Protein AF-A0A3M3JT24-F1 (afdb_monomer_lite)

Sequence (87 aa):
KARSLPNDKVRPARPCKIDPFKDYLHERIEAARPHWIPATVLLREITALGYSGGVSRLKAYIRPFKRKAEEPVVRFETLPGKQMQVD

Foldseek 3Di:
DDDDDPPPPPDPDDDDLCVVCLVVVVVVQVVQPPHGDDLVVSVVVVVVVVRPDDSVVSCVSCVVVVPDPPDDDPPPPDDPDDDDDDD

Secondary structure (DSSP, 8-state):
----------------TTGGGHHHHHHHHHHTTTS---HHHHHHHHHHTT--S-HHHHHHHHTGGGT--------------------

Structure (mmCIF, N/CA/C/O backbone):
data_AF-A0A3M3JT24-F1
#
_entry.id   AF-A0A3M3JT24-F1
#
loop_
_atom_site.group_PDB
_atom_site.id
_atom_site.type_symbol
_atom_site.label_atom_id
_atom_site.label_alt_id
_atom_site.label_comp_id
_atom_site.label_asym_id
_atom_site.label_entity_id
_atom_site.label_seq_id
_atom_site.pdbx_PDB_ins_code
_atom_site.Cartn_x
_atom_site.Cartn_y
_atom_site.Cartn_z
_atom_site.occupancy
_atom_site.B_iso_or_equiv
_atom_site.auth_seq_id
_atom_site.auth_comp_id
_atom_site.auth_asym_id
_atom_site.auth_atom_id
_atom_site.pdbx_PDB_model_num
ATOM 1 N N . LYS A 1 1 ? 45.275 -7.971 21.650 1.00 36.66 1 LYS A N 1
ATOM 2 C CA . LYS A 1 1 ? 44.566 -6.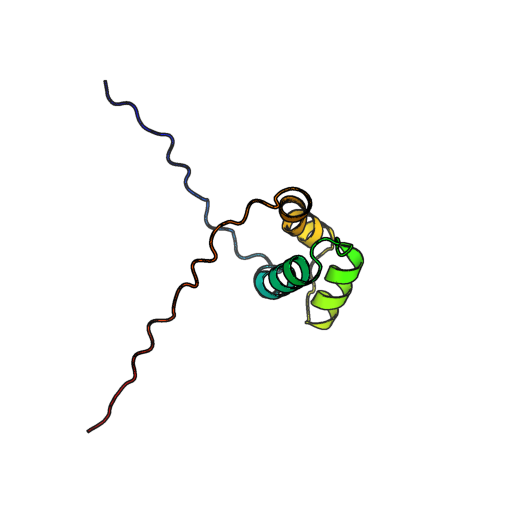897 20.905 1.00 36.66 1 LYS A CA 1
ATOM 3 C C . LYS A 1 1 ? 43.232 -7.463 20.410 1.00 36.66 1 LYS A C 1
ATOM 5 O O . LYS A 1 1 ? 43.201 -8.072 19.350 1.00 36.66 1 LYS A O 1
ATOM 10 N N . ALA A 1 2 ? 42.166 -7.383 21.211 1.00 42.66 2 ALA A N 1
ATOM 11 C CA . ALA A 1 2 ? 40.858 -7.918 20.828 1.00 42.66 2 ALA A CA 1
ATOM 12 C C . ALA A 1 2 ? 40.135 -6.900 19.931 1.00 42.66 2 ALA A C 1
ATOM 14 O O . ALA A 1 2 ? 39.838 -5.789 20.363 1.00 42.66 2 ALA A O 1
ATOM 15 N N . ARG A 1 3 ? 39.910 -7.258 18.663 1.00 47.25 3 ARG A N 1
ATOM 16 C CA . ARG A 1 3 ? 39.022 -6.530 17.748 1.00 47.25 3 ARG A CA 1
ATOM 17 C C . ARG A 1 3 ? 37.586 -6.849 18.167 1.00 47.25 3 ARG A C 1
ATOM 19 O O . ARG A 1 3 ? 37.110 -7.943 17.883 1.00 47.25 3 ARG A O 1
ATOM 26 N N . SER A 1 4 ? 36.907 -5.930 18.851 1.00 48.25 4 SER A N 1
ATOM 27 C CA . SER A 1 4 ? 35.459 -6.038 19.027 1.00 48.25 4 SER A CA 1
ATOM 28 C C . SER A 1 4 ? 34.791 -5.729 17.690 1.00 48.25 4 SER A C 1
ATOM 30 O O . SER A 1 4 ? 34.871 -4.601 17.200 1.00 48.25 4 SER A O 1
ATOM 32 N N . LEU A 1 5 ? 34.156 -6.733 17.092 1.00 63.56 5 LEU A N 1
ATOM 33 C CA . LEU A 1 5 ? 33.216 -6.526 15.996 1.00 63.56 5 LEU A CA 1
ATOM 34 C C . LEU A 1 5 ? 32.075 -5.632 16.513 1.00 63.56 5 LEU A C 1
ATOM 36 O O . LEU A 1 5 ? 31.605 -5.862 17.634 1.00 63.56 5 LEU A O 1
ATOM 40 N N . PRO A 1 6 ? 31.644 -4.600 15.765 1.00 56.22 6 PRO A N 1
ATOM 41 C CA . PRO A 1 6 ? 30.468 -3.839 16.145 1.00 56.22 6 PRO A CA 1
ATOM 42 C C . PRO A 1 6 ? 29.290 -4.807 16.162 1.00 56.22 6 PRO A C 1
ATOM 44 O O . PRO A 1 6 ? 28.920 -5.399 15.156 1.00 56.22 6 PRO A O 1
ATOM 47 N N . ASN A 1 7 ? 28.745 -5.029 17.354 1.00 52.19 7 ASN A N 1
ATOM 48 C CA . ASN A 1 7 ? 27.518 -5.774 17.513 1.00 52.19 7 ASN A CA 1
ATOM 49 C C . ASN A 1 7 ? 26.418 -4.908 16.894 1.00 52.19 7 ASN A C 1
ATOM 51 O O . ASN A 1 7 ? 25.903 -4.007 17.560 1.00 52.19 7 ASN A O 1
ATOM 55 N N . ASP A 1 8 ? 26.048 -5.193 15.649 1.00 49.88 8 ASP A N 1
ATOM 56 C CA . ASP A 1 8 ? 24.844 -4.682 15.000 1.00 49.88 8 ASP A CA 1
ATOM 57 C C . ASP A 1 8 ? 23.624 -5.249 15.740 1.00 49.88 8 ASP A C 1
ATOM 59 O O . ASP A 1 8 ? 22.946 -6.172 15.295 1.00 49.88 8 ASP A O 1
ATOM 63 N N . LYS A 1 9 ? 23.387 -4.760 16.965 1.00 48.69 9 LYS A N 1
ATOM 64 C CA . LYS A 1 9 ? 22.184 -5.054 17.740 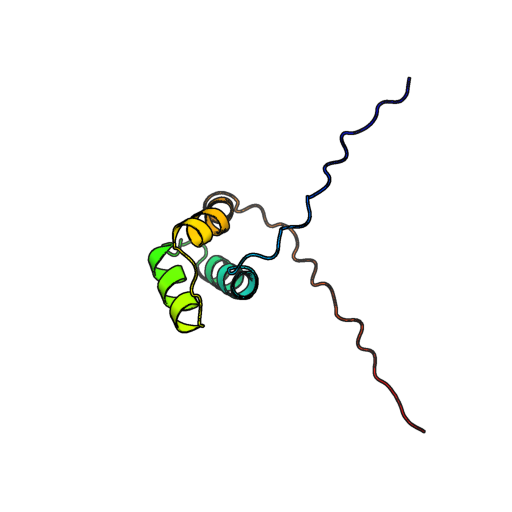1.00 48.69 9 LYS A CA 1
ATOM 65 C C . LYS A 1 9 ? 21.041 -4.456 16.940 1.00 48.69 9 LYS A C 1
ATOM 67 O O . LYS A 1 9 ? 20.786 -3.254 17.036 1.00 48.69 9 LYS A O 1
ATOM 72 N N . VAL A 1 10 ? 20.382 -5.290 16.138 1.00 56.53 10 VAL A N 1
ATOM 73 C CA . VAL A 1 10 ? 19.083 -4.997 15.539 1.00 56.53 10 VAL A CA 1
ATOM 74 C C . VAL A 1 10 ? 18.172 -4.633 16.702 1.00 56.53 10 VAL A C 1
ATOM 76 O O . VAL A 1 10 ? 17.744 -5.475 17.488 1.00 56.53 10 VAL A O 1
ATOM 79 N N . ARG A 1 11 ? 18.006 -3.326 16.904 1.00 55.34 11 ARG A N 1
ATOM 80 C CA . ARG A 1 11 ? 17.252 -2.763 18.017 1.00 55.34 11 ARG A CA 1
ATOM 81 C C . ARG A 1 11 ? 15.830 -3.318 17.892 1.00 55.34 11 ARG A C 1
ATOM 83 O O . ARG A 1 11 ? 15.275 -3.180 16.799 1.00 55.34 11 ARG A O 1
ATOM 90 N N . PRO A 1 12 ? 15.248 -3.940 18.936 1.00 48.75 12 PRO A N 1
ATOM 91 C CA . PRO A 1 12 ? 13.914 -4.513 18.828 1.00 48.75 12 PRO A CA 1
ATOM 92 C C . PRO A 1 12 ? 12.973 -3.412 18.352 1.00 48.75 12 PRO A C 1
ATOM 94 O O . PRO A 1 12 ? 12.906 -2.329 18.950 1.00 48.75 12 PRO A O 1
ATOM 97 N N . ALA A 1 13 ? 12.349 -3.647 17.196 1.00 56.16 13 ALA A N 1
ATOM 98 C CA . ALA A 1 13 ? 11.453 -2.688 16.587 1.00 56.16 13 ALA A CA 1
ATOM 99 C C . ALA A 1 13 ? 10.331 -2.436 17.592 1.00 56.16 13 ALA A C 1
ATOM 101 O O . ALA A 1 13 ? 9.590 -3.344 17.957 1.00 56.16 13 ALA A O 1
ATOM 102 N N . ARG A 1 14 ? 10.264 -1.206 18.108 1.00 58.66 14 ARG A N 1
ATOM 103 C CA . ARG A 1 14 ? 9.210 -0.805 19.041 1.00 58.66 14 ARG A CA 1
ATOM 104 C C . ARG A 1 14 ? 7.862 -1.140 18.394 1.00 58.66 14 ARG A C 1
ATOM 106 O O . ARG A 1 14 ? 7.699 -0.760 17.230 1.00 58.66 14 ARG A O 1
ATOM 113 N N . PRO A 1 15 ? 6.918 -1.782 19.107 1.00 61.16 15 PRO A N 1
ATOM 114 C CA . PRO A 1 15 ? 5.627 -2.133 18.533 1.00 61.16 15 PRO A CA 1
ATOM 115 C C . PRO A 1 15 ? 4.942 -0.850 18.066 1.00 61.16 15 PRO A C 1
ATOM 117 O O . PRO A 1 15 ? 4.593 0.032 18.853 1.00 61.16 15 PRO A O 1
ATOM 120 N N . CYS A 1 16 ? 4.829 -0.693 16.754 1.00 68.12 16 CYS A N 1
ATOM 121 C CA . CYS A 1 16 ? 4.191 0.443 16.128 1.00 68.12 16 CYS A CA 1
ATOM 122 C C . CYS A 1 16 ? 2.817 0.006 15.626 1.00 68.12 16 CYS A C 1
ATOM 124 O O . CYS A 1 16 ? 2.603 -1.128 15.227 1.00 68.12 16 CYS A O 1
ATOM 126 N N . LYS A 1 17 ? 1.873 0.946 15.532 1.00 78.62 17 LYS A N 1
ATOM 127 C CA . LYS A 1 17 ? 0.518 0.690 14.993 1.00 78.62 17 LYS A CA 1
ATOM 128 C C . LYS A 1 17 ? 0.477 0.068 13.581 1.00 78.62 17 LYS A C 1
ATOM 130 O O . LYS A 1 17 ? -0.595 -0.272 13.111 1.00 78.62 17 LYS A O 1
ATOM 135 N N . ILE A 1 18 ? 1.608 0.022 12.873 1.00 84.12 18 ILE A N 1
ATOM 136 C CA . ILE A 1 18 ? 1.720 -0.576 11.538 1.00 84.12 18 ILE A CA 1
ATOM 137 C C . ILE A 1 18 ? 2.112 -2.055 11.590 1.00 84.12 18 ILE A C 1
ATOM 139 O O . ILE A 1 18 ? 1.905 -2.741 10.602 1.00 84.12 18 ILE A O 1
ATOM 143 N N . ASP A 1 19 ? 2.658 -2.537 12.712 1.00 81.25 19 ASP A N 1
ATOM 144 C CA . ASP A 1 19 ? 3.134 -3.913 12.882 1.00 81.25 19 ASP A CA 1
ATOM 145 C C . ASP A 1 19 ? 2.107 -4.974 12.461 1.00 81.25 19 ASP A C 1
ATOM 147 O O . ASP A 1 19 ? 2.485 -5.811 11.649 1.00 81.25 19 ASP A O 1
ATOM 151 N N . PRO A 1 20 ? 0.817 -4.887 12.849 1.00 87.38 20 PRO A N 1
ATOM 152 C CA . PRO A 1 20 ? -0.191 -5.868 12.430 1.00 87.38 20 PRO A CA 1
ATOM 153 C C . PRO A 1 20 ? -0.476 -5.887 10.921 1.00 87.38 20 PRO A C 1
ATOM 155 O O . PRO A 1 20 ? -1.101 -6.812 10.421 1.00 87.38 20 PRO A O 1
ATOM 158 N N . PHE A 1 21 ? -0.060 -4.848 10.194 1.00 89.25 21 PHE A N 1
ATOM 159 C CA . PHE A 1 21 ? -0.312 -4.687 8.762 1.00 89.25 21 PHE A CA 1
ATOM 160 C C . PHE A 1 21 ? 0.941 -4.955 7.918 1.00 89.25 21 PHE A C 1
ATOM 162 O O . PHE A 1 21 ? 0.883 -4.846 6.696 1.00 89.25 21 PHE A O 1
ATOM 169 N N . LYS A 1 22 ? 2.086 -5.266 8.540 1.00 84.75 22 LYS A N 1
ATOM 170 C CA . LYS A 1 22 ? 3.362 -5.470 7.838 1.00 84.75 22 LYS A CA 1
ATOM 171 C C . LYS A 1 22 ? 3.318 -6.672 6.905 1.00 84.75 22 LYS A C 1
ATOM 173 O O . LYS A 1 22 ? 3.727 -6.530 5.759 1.00 84.75 22 LYS A O 1
ATOM 178 N N . ASP A 1 23 ? 2.783 -7.797 7.371 1.00 85.94 23 ASP A N 1
ATOM 179 C CA . ASP A 1 23 ? 2.655 -9.019 6.570 1.00 85.94 23 ASP A CA 1
ATOM 180 C C . ASP A 1 23 ? 1.801 -8.779 5.324 1.00 85.94 23 ASP A C 1
ATOM 182 O O . ASP A 1 23 ? 2.236 -9.054 4.208 1.00 85.94 23 ASP A O 1
ATOM 186 N N . TYR A 1 24 ? 0.644 -8.131 5.498 1.00 89.69 24 TYR A N 1
ATOM 187 C CA . TYR A 1 24 ? -0.217 -7.734 4.384 1.00 89.69 24 TYR A CA 1
ATOM 188 C C . TYR A 1 24 ? 0.511 -6.818 3.390 1.00 89.69 24 TYR A C 1
ATOM 190 O O . TYR A 1 24 ? 0.484 -7.044 2.184 1.00 89.69 24 TYR A O 1
ATOM 198 N N . LEU A 1 25 ? 1.201 -5.784 3.882 1.00 88.94 25 LEU A N 1
ATOM 199 C CA . LEU A 1 25 ? 1.950 -4.861 3.027 1.00 88.94 25 LEU A CA 1
ATOM 200 C C . LEU A 1 25 ? 3.073 -5.568 2.263 1.00 88.94 25 LEU A C 1
ATOM 202 O O . LEU A 1 25 ? 3.310 -5.233 1.106 1.00 88.94 25 LEU A O 1
ATOM 206 N N . HIS A 1 26 ? 3.756 -6.520 2.897 1.00 86.31 26 HIS A N 1
ATOM 207 C CA . HIS A 1 26 ? 4.812 -7.303 2.272 1.00 86.31 26 HIS A CA 1
ATOM 208 C C . HIS A 1 26 ? 4.257 -8.161 1.134 1.00 86.31 26 HIS A C 1
ATOM 210 O O . HIS A 1 26 ? 4.732 -8.047 0.008 1.00 86.31 26 HIS A O 1
ATOM 216 N N . GLU A 1 27 ? 3.189 -8.921 1.385 1.00 86.81 27 GLU A N 1
ATOM 217 C CA . GLU A 1 27 ? 2.526 -9.732 0.359 1.00 86.81 27 GLU A CA 1
ATOM 218 C C . GLU A 1 27 ? 2.044 -8.875 -0.821 1.00 86.81 27 GLU A C 1
ATOM 220 O O . GLU A 1 27 ? 2.274 -9.221 -1.979 1.00 86.81 27 GLU A O 1
ATOM 225 N N . ARG A 1 28 ? 1.453 -7.702 -0.551 1.00 89.25 28 ARG A N 1
ATOM 226 C CA . ARG A 1 28 ? 1.013 -6.772 -1.604 1.00 89.25 28 ARG A CA 1
ATOM 227 C C . ARG A 1 28 ? 2.174 -6.220 -2.430 1.00 89.25 28 ARG A C 1
ATOM 229 O O . ARG A 1 28 ? 2.017 -6.043 -3.636 1.00 89.25 28 ARG A O 1
ATOM 236 N N . ILE A 1 29 ? 3.318 -5.933 -1.809 1.00 86.81 29 ILE A N 1
ATOM 237 C CA . ILE A 1 29 ? 4.521 -5.460 -2.509 1.00 86.81 29 ILE A CA 1
ATOM 238 C C . ILE A 1 29 ? 5.111 -6.571 -3.383 1.00 86.81 29 ILE A C 1
ATOM 240 O O . ILE A 1 29 ? 5.434 -6.307 -4.541 1.00 86.81 29 ILE A O 1
ATOM 244 N N . GLU A 1 30 ? 5.217 -7.794 -2.861 1.00 84.94 30 GLU A N 1
ATOM 245 C CA . GLU A 1 30 ? 5.719 -8.950 -3.610 1.00 84.94 30 GLU A CA 1
ATOM 246 C C . GLU A 1 30 ? 4.800 -9.288 -4.792 1.00 84.94 30 GLU A C 1
ATOM 248 O O . GLU A 1 30 ? 5.272 -9.405 -5.922 1.00 84.94 30 GLU A O 1
ATOM 253 N N . ALA A 1 31 ? 3.482 -9.330 -4.572 1.00 86.06 31 ALA A N 1
ATOM 254 C CA . ALA A 1 31 ? 2.488 -9.613 -5.610 1.00 86.06 31 ALA A CA 1
ATOM 255 C C . ALA A 1 31 ? 2.428 -8.547 -6.716 1.00 86.06 31 ALA A C 1
ATOM 257 O O . ALA A 1 31 ? 1.949 -8.816 -7.815 1.00 86.06 31 ALA A O 1
ATOM 258 N N . ALA A 1 32 ? 2.885 -7.324 -6.437 1.00 86.62 32 ALA A N 1
ATOM 259 C CA . ALA A 1 32 ? 2.914 -6.253 -7.423 1.00 86.62 32 ALA A CA 1
ATOM 260 C C . ALA A 1 32 ? 4.134 -6.298 -8.338 1.00 86.62 32 ALA A C 1
ATOM 262 O O . ALA A 1 32 ? 4.138 -5.591 -9.347 1.00 86.62 32 ALA A O 1
ATOM 263 N N . ARG A 1 33 ? 5.169 -7.084 -8.008 1.00 81.69 33 ARG A N 1
ATOM 264 C CA . ARG A 1 33 ? 6.404 -7.121 -8.793 1.00 81.69 33 ARG A CA 1
ATOM 265 C C . ARG A 1 33 ? 6.127 -7.538 -10.243 1.00 81.69 33 ARG A C 1
ATOM 267 O O . ARG A 1 33 ? 5.337 -8.446 -10.480 1.00 81.69 33 ARG A O 1
ATOM 274 N N . PRO A 1 34 ? 6.783 -6.886 -11.223 1.00 83.00 34 PRO A N 1
ATOM 275 C CA . PRO A 1 34 ? 7.846 -5.875 -11.090 1.00 83.00 34 PRO A CA 1
ATOM 276 C C . PRO A 1 34 ? 7.336 -4.436 -10.878 1.00 83.00 34 PRO A C 1
ATOM 278 O O . PRO A 1 34 ? 8.131 -3.502 -10.766 1.00 83.00 34 PRO A O 1
ATOM 281 N N . HIS A 1 35 ? 6.020 -4.231 -10.850 1.00 84.50 35 HIS A N 1
ATOM 282 C CA . HIS A 1 35 ? 5.400 -2.927 -10.660 1.00 84.50 35 HIS A CA 1
ATOM 283 C C . HIS A 1 35 ? 5.406 -2.492 -9.187 1.00 84.50 35 HIS A C 1
ATOM 285 O O . HIS A 1 35 ? 5.614 -3.272 -8.260 1.00 84.50 35 HIS A O 1
ATOM 291 N N . TRP A 1 36 ? 5.192 -1.194 -8.965 1.00 87.56 36 TRP A N 1
ATOM 292 C CA . TRP A 1 36 ? 5.206 -0.598 -7.632 1.00 87.56 36 TRP A CA 1
ATOM 293 C C . TRP A 1 36 ? 3.825 -0.069 -7.251 1.00 87.56 36 TRP A C 1
ATOM 295 O O . TRP A 1 36 ? 3.284 0.797 -7.943 1.00 87.56 36 TRP A O 1
ATOM 305 N N . ILE A 1 37 ? 3.290 -0.516 -6.111 1.00 88.44 37 ILE A N 1
ATOM 306 C CA . ILE A 1 37 ? 2.032 0.015 -5.574 1.00 88.44 37 ILE A CA 1
ATOM 307 C C . ILE A 1 37 ? 2.296 1.362 -4.878 1.00 88.44 37 ILE A C 1
ATOM 309 O O . ILE A 1 37 ? 3.115 1.451 -3.955 1.00 88.44 37 ILE A O 1
ATOM 313 N N . PRO A 1 38 ? 1.594 2.444 -5.259 1.00 90.19 38 PRO A N 1
ATOM 314 C CA . PRO A 1 38 ? 1.685 3.717 -4.558 1.00 90.19 38 PRO A CA 1
ATOM 315 C C . PRO A 1 38 ? 1.302 3.597 -3.077 1.00 90.19 38 PRO A C 1
ATOM 317 O O . PRO A 1 38 ? 0.333 2.933 -2.716 1.00 90.19 38 PRO A O 1
ATOM 320 N N . ALA A 1 39 ? 1.997 4.343 -2.211 1.00 90.25 39 ALA A N 1
ATOM 321 C CA . ALA A 1 39 ? 1.721 4.373 -0.770 1.00 90.25 39 ALA A CA 1
ATOM 322 C C . ALA A 1 39 ? 0.259 4.721 -0.438 1.00 90.25 39 ALA A C 1
ATOM 324 O O . ALA A 1 39 ? -0.256 4.310 0.592 1.00 90.25 39 ALA A O 1
ATOM 325 N N . THR A 1 40 ? -0.398 5.511 -1.288 1.00 91.81 40 THR A N 1
ATOM 326 C CA . THR A 1 40 ? -1.803 5.904 -1.135 1.00 91.81 40 THR A CA 1
ATOM 327 C C . THR A 1 40 ? -2.759 4.733 -1.327 1.00 91.81 40 THR A C 1
ATOM 329 O O . THR A 1 40 ? -3.754 4.658 -0.616 1.00 91.81 40 THR A O 1
ATOM 332 N N . VAL A 1 41 ? -2.455 3.811 -2.244 1.00 92.94 41 VAL A N 1
ATOM 333 C CA . VAL A 1 41 ? -3.254 2.599 -2.470 1.00 92.94 41 VAL A CA 1
ATOM 334 C C . VAL A 1 41 ? -3.100 1.663 -1.276 1.00 92.94 41 VAL A C 1
ATOM 336 O O . VAL A 1 41 ? -4.097 1.319 -0.651 1.00 92.94 41 VAL A O 1
ATOM 339 N N . LEU A 1 42 ? -1.857 1.381 -0.873 1.00 91.69 42 LEU A N 1
ATOM 340 C CA . LEU A 1 42 ? -1.570 0.572 0.316 1.00 91.69 42 LEU A CA 1
ATOM 341 C C . LEU A 1 42 ? -2.207 1.159 1.582 1.00 91.69 42 LEU A C 1
ATOM 343 O O . LEU A 1 42 ? -2.726 0.414 2.402 1.00 91.69 42 LEU A O 1
ATOM 347 N N . LEU A 1 43 ? -2.212 2.492 1.729 1.00 92.94 43 LEU A N 1
ATOM 348 C CA . LEU A 1 43 ? -2.866 3.162 2.854 1.00 92.94 43 LEU A CA 1
ATOM 349 C C . LEU A 1 43 ? -4.368 2.886 2.874 1.00 92.94 43 LEU A C 1
ATOM 351 O O . LEU A 1 43 ? -4.898 2.558 3.926 1.00 92.94 43 LEU A O 1
ATOM 355 N N . ARG A 1 44 ? -5.047 3.017 1.729 1.00 93.12 44 ARG A N 1
ATOM 356 C CA . ARG A 1 44 ? -6.491 2.767 1.634 1.00 93.12 44 ARG A CA 1
ATOM 357 C C . ARG A 1 44 ? -6.832 1.327 2.004 1.00 93.12 44 ARG A C 1
ATOM 359 O O . ARG A 1 44 ? -7.800 1.118 2.726 1.00 93.12 44 ARG A O 1
ATOM 366 N N . GLU A 1 45 ? -6.022 0.372 1.556 1.00 93.62 45 GLU A N 1
ATOM 367 C CA . GLU A 1 45 ? -6.196 -1.045 1.883 1.00 93.62 45 GLU A CA 1
ATOM 368 C C . GLU A 1 45 ? -6.055 -1.294 3.388 1.00 93.62 45 GLU A C 1
ATOM 370 O O . GLU A 1 45 ? -6.980 -1.800 4.016 1.00 93.62 45 GLU A O 1
ATOM 375 N N . ILE A 1 46 ? -4.956 -0.854 4.011 1.00 92.25 46 ILE A N 1
ATOM 376 C CA . ILE A 1 46 ? -4.762 -1.082 5.451 1.00 92.25 46 ILE A CA 1
ATOM 377 C C . ILE A 1 46 ? -5.740 -0.274 6.308 1.00 92.25 46 ILE A C 1
ATOM 379 O O . ILE A 1 46 ? -6.114 -0.717 7.388 1.00 92.25 46 ILE A O 1
ATOM 383 N N . THR A 1 47 ? -6.192 0.894 5.847 1.00 92.88 47 THR A N 1
ATOM 384 C CA . THR A 1 47 ? -7.236 1.671 6.528 1.00 92.88 47 THR A CA 1
ATOM 385 C C . THR A 1 47 ? -8.573 0.936 6.504 1.00 92.88 47 THR A C 1
ATOM 387 O O . THR A 1 47 ? -9.250 0.922 7.529 1.00 92.88 47 THR A O 1
ATOM 390 N N . ALA A 1 48 ? -8.918 0.254 5.407 1.00 92.62 48 ALA A N 1
ATOM 391 C CA . ALA A 1 48 ? -10.083 -0.632 5.366 1.00 92.62 48 ALA A CA 1
ATOM 392 C C . ALA A 1 48 ? -9.940 -1.833 6.324 1.00 92.62 48 ALA A C 1
ATOM 394 O O . ALA A 1 48 ? -10.932 -2.284 6.887 1.00 92.62 48 ALA A O 1
ATOM 395 N N . LEU A 1 49 ? -8.709 -2.290 6.577 1.00 90.12 49 LEU A N 1
ATOM 396 C CA . LEU A 1 49 ? -8.388 -3.321 7.575 1.00 90.12 49 LEU A CA 1
ATOM 397 C C . LEU A 1 49 ? -8.333 -2.793 9.028 1.00 90.12 49 LEU A C 1
ATOM 399 O O . LEU A 1 49 ? -8.032 -3.554 9.943 1.00 90.12 49 LEU A O 1
ATOM 403 N N . GLY A 1 50 ? -8.601 -1.502 9.267 1.00 91.19 50 GLY A N 1
ATOM 404 C CA . GLY A 1 50 ? -8.619 -0.904 10.610 1.00 91.19 50 GLY A CA 1
ATOM 405 C C . GLY A 1 50 ? -7.361 -0.117 11.000 1.00 91.19 50 GLY A C 1
ATOM 406 O O . GLY A 1 50 ? -7.168 0.220 12.171 1.00 91.19 50 GLY A O 1
ATOM 407 N N . TYR A 1 51 ? -6.486 0.217 10.049 1.00 92.62 51 TYR A N 1
ATOM 408 C CA . TYR A 1 51 ? -5.318 1.054 10.319 1.00 92.62 51 TYR A CA 1
ATOM 409 C C . TYR A 1 51 ? -5.709 2.509 10.609 1.00 92.62 51 TYR A C 1
ATOM 411 O O . TYR A 1 51 ? -6.135 3.253 9.726 1.00 92.62 51 TYR A O 1
ATOM 419 N N . SER A 1 52 ? -5.455 2.936 11.847 1.00 88.00 52 SER A N 1
ATOM 420 C CA . SER A 1 52 ? -5.648 4.313 12.333 1.00 88.00 52 SER A CA 1
ATOM 421 C C . SER A 1 52 ? -4.360 5.152 12.357 1.00 88.00 52 SER A C 1
ATOM 423 O O . SER A 1 52 ? -4.302 6.214 12.980 1.00 88.00 52 SER A O 1
ATOM 425 N N . GLY A 1 53 ? -3.272 4.662 11.755 1.00 86.88 53 GLY A N 1
ATOM 426 C CA . GLY A 1 53 ? -2.000 5.382 11.710 1.00 86.88 53 GLY A CA 1
ATOM 427 C C . GLY A 1 53 ? -1.889 6.358 10.533 1.00 86.88 53 GLY A C 1
ATOM 428 O O . GLY A 1 53 ? -2.691 6.362 9.606 1.00 86.88 53 GLY A O 1
ATOM 429 N N . GLY A 1 54 ? -0.856 7.201 10.561 1.00 86.69 54 GLY A N 1
ATOM 430 C CA . GLY A 1 54 ? -0.611 8.185 9.505 1.00 86.69 54 GLY A CA 1
ATOM 431 C C . GLY A 1 54 ? 0.186 7.635 8.318 1.00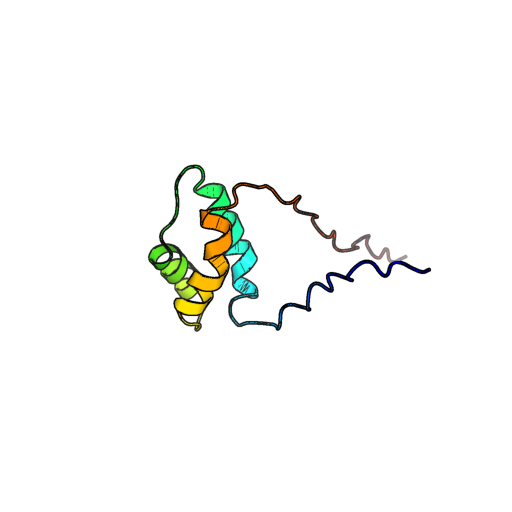 86.69 54 GLY A C 1
ATOM 432 O O . GLY A 1 54 ? 1.087 6.807 8.477 1.00 86.69 54 GLY A O 1
ATOM 433 N N . VAL A 1 55 ? -0.055 8.205 7.133 1.00 87.31 55 VAL A N 1
ATOM 434 C CA . VAL A 1 55 ? 0.655 7.877 5.881 1.00 87.31 55 VAL A CA 1
ATOM 435 C C . VAL A 1 55 ? 2.180 7.984 5.994 1.00 87.31 55 VAL A C 1
ATOM 437 O O . VAL A 1 55 ? 2.904 7.248 5.329 1.00 87.31 55 VAL A O 1
ATOM 440 N N . SER A 1 56 ? 2.699 8.868 6.850 1.00 87.56 56 SER A N 1
ATOM 441 C CA . SER A 1 56 ? 4.141 9.033 7.067 1.00 87.56 56 SER A CA 1
ATOM 442 C C . SER A 1 56 ? 4.795 7.758 7.600 1.00 87.56 56 SER A C 1
ATOM 444 O O . SER A 1 56 ? 5.894 7.413 7.169 1.00 87.56 56 SER A O 1
ATOM 446 N N . ARG A 1 57 ? 4.106 7.025 8.487 1.00 87.69 57 ARG A N 1
ATOM 447 C CA . ARG A 1 57 ? 4.605 5.766 9.054 1.00 87.69 57 ARG A CA 1
ATOM 448 C C . ARG A 1 57 ? 4.588 4.652 8.009 1.00 87.69 57 ARG A C 1
ATOM 450 O O . ARG A 1 57 ? 5.571 3.928 7.896 1.00 87.69 57 ARG A O 1
ATOM 457 N N . LEU A 1 58 ? 3.532 4.583 7.198 1.00 89.19 58 LEU A N 1
ATOM 458 C CA . LEU A 1 58 ? 3.472 3.681 6.047 1.00 89.19 58 LEU A CA 1
ATOM 459 C C . LEU A 1 58 ? 4.601 3.960 5.055 1.00 89.19 58 LEU A C 1
ATOM 461 O O . LEU A 1 58 ? 5.348 3.056 4.703 1.00 89.19 58 LEU A O 1
ATOM 465 N N . LYS A 1 59 ? 4.781 5.224 4.656 1.00 88.75 59 LYS A N 1
ATOM 466 C CA . LYS A 1 59 ? 5.863 5.637 3.755 1.00 88.75 59 LYS A CA 1
ATOM 467 C C . LYS A 1 59 ? 7.233 5.273 4.325 1.00 88.75 59 LYS A C 1
ATOM 469 O O . LYS A 1 59 ? 8.066 4.782 3.577 1.00 88.75 59 LYS A O 1
ATOM 474 N N . ALA A 1 60 ? 7.476 5.507 5.615 1.00 86.81 60 ALA A N 1
ATOM 475 C CA . ALA A 1 60 ? 8.727 5.121 6.266 1.00 86.81 60 ALA A CA 1
ATOM 476 C C . ALA A 1 60 ? 8.976 3.606 6.191 1.00 86.81 60 ALA A C 1
ATOM 478 O O . ALA A 1 60 ? 10.099 3.201 5.907 1.00 86.81 60 ALA A O 1
ATOM 479 N N . TYR A 1 61 ? 7.928 2.798 6.377 1.00 86.00 61 TYR A N 1
ATOM 480 C CA . TYR A 1 61 ? 8.006 1.341 6.308 1.00 86.00 61 TYR A CA 1
ATOM 481 C C . TYR A 1 61 ? 8.241 0.818 4.884 1.00 86.00 61 TYR A C 1
ATOM 483 O O . TYR A 1 61 ? 9.128 -0.003 4.695 1.00 86.00 61 TYR A O 1
ATOM 491 N N . ILE A 1 62 ? 7.520 1.320 3.873 1.00 86.69 62 ILE A N 1
ATOM 492 C CA . ILE A 1 62 ? 7.619 0.796 2.495 1.00 86.69 62 ILE A CA 1
ATOM 493 C C . ILE A 1 62 ? 8.818 1.350 1.700 1.00 86.69 62 ILE A C 1
ATOM 495 O O . ILE A 1 62 ? 9.216 0.780 0.687 1.00 86.69 62 ILE A O 1
ATOM 499 N N . ARG A 1 63 ? 9.409 2.475 2.132 1.00 85.12 63 ARG A N 1
ATOM 500 C CA . ARG A 1 63 ? 10.592 3.107 1.508 1.00 85.12 63 ARG A CA 1
ATOM 501 C C . ARG A 1 63 ? 11.739 2.133 1.186 1.00 85.12 63 ARG A C 1
ATOM 503 O O . ARG A 1 63 ? 12.213 2.202 0.052 1.00 85.12 63 ARG A O 1
ATOM 510 N N . PRO A 1 64 ? 12.208 1.269 2.112 1.00 81.88 64 PRO A N 1
ATOM 511 C CA . PRO A 1 64 ? 13.268 0.304 1.813 1.00 81.88 64 PRO A CA 1
ATOM 512 C C . PRO A 1 64 ? 12.893 -0.671 0.687 1.00 81.88 64 PRO A C 1
ATOM 514 O O . PRO A 1 64 ? 13.730 -0.944 -0.171 1.00 81.88 64 PRO A O 1
ATOM 517 N N . PHE A 1 65 ? 11.634 -1.110 0.617 1.00 80.75 65 PHE A N 1
ATOM 518 C CA . PHE A 1 65 ? 11.162 -2.074 -0.384 1.00 80.75 65 PHE A CA 1
ATOM 519 C C . PHE A 1 65 ? 11.103 -1.503 -1.811 1.00 80.75 65 PHE A C 1
ATOM 521 O O . PHE A 1 65 ? 11.192 -2.251 -2.777 1.00 80.75 65 PHE A O 1
ATOM 528 N N . LYS A 1 66 ? 11.017 -0.172 -1.968 1.00 74.25 66 LYS A N 1
ATOM 529 C CA . LYS A 1 66 ? 11.015 0.487 -3.290 1.00 74.25 66 LYS A CA 1
ATOM 530 C C . LYS A 1 66 ? 12.347 0.349 -4.036 1.00 74.25 66 LYS A C 1
ATOM 532 O O . LYS A 1 66 ? 12.36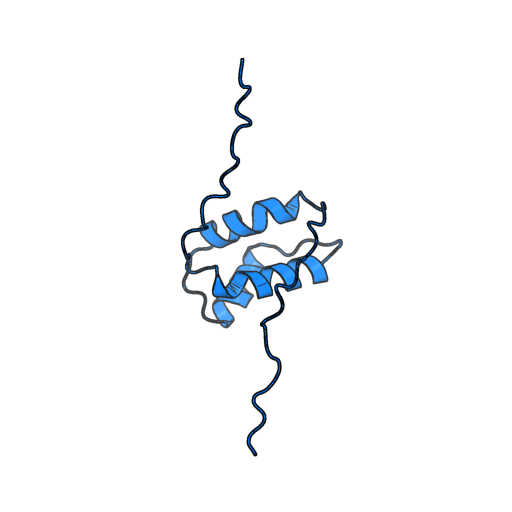9 0.432 -5.260 1.00 74.25 66 LYS A O 1
ATOM 537 N N . ARG A 1 67 ? 13.463 0.229 -3.308 1.00 64.19 67 ARG A N 1
ATOM 538 C CA . ARG A 1 67 ? 14.823 0.198 -3.880 1.00 64.19 67 ARG A CA 1
ATOM 539 C C . ARG A 1 67 ? 15.557 -1.122 -3.661 1.00 64.19 67 ARG A C 1
ATOM 541 O O . ARG A 1 67 ? 16.387 -1.460 -4.493 1.00 64.19 67 ARG A O 1
ATOM 548 N N . LYS A 1 68 ? 15.264 -1.858 -2.585 1.00 53.75 68 LYS A N 1
ATOM 549 C CA . LYS A 1 68 ? 15.827 -3.191 -2.349 1.00 53.75 68 LYS A CA 1
ATOM 550 C C . LYS A 1 68 ? 14.897 -4.264 -2.905 1.00 53.75 68 LYS A C 1
ATOM 552 O O . LYS A 1 68 ? 14.053 -4.796 -2.194 1.00 53.75 68 LYS A O 1
ATOM 557 N N . ALA A 1 69 ? 15.091 -4.609 -4.171 1.00 50.97 69 ALA A N 1
ATOM 558 C CA . ALA A 1 69 ? 14.959 -6.003 -4.575 1.00 50.97 69 ALA A CA 1
ATOM 559 C C . ALA A 1 69 ? 16.279 -6.709 -4.219 1.00 50.97 69 ALA A C 1
ATOM 561 O O . ALA A 1 69 ? 17.091 -7.009 -5.078 1.00 50.97 69 ALA A O 1
ATOM 562 N N . GLU A 1 70 ? 16.542 -6.863 -2.924 1.00 45.44 70 GLU A N 1
ATOM 563 C CA . GLU A 1 70 ? 17.516 -7.829 -2.421 1.00 45.44 70 GLU A CA 1
ATOM 564 C C . GLU A 1 70 ? 16.711 -8.692 -1.464 1.00 45.44 70 GLU A C 1
ATOM 566 O O . GLU A 1 70 ? 16.435 -8.254 -0.348 1.00 45.44 70 GLU A O 1
ATOM 571 N N . GLU A 1 71 ? 16.234 -9.836 -1.957 1.00 50.78 71 GLU A N 1
ATOM 572 C CA . GLU A 1 71 ? 15.490 -10.840 -1.197 1.00 50.78 71 GLU A CA 1
ATOM 573 C C . GLU A 1 71 ? 16.234 -11.190 0.100 1.00 50.78 71 GLU A C 1
ATOM 575 O O . GLU A 1 71 ? 17.287 -11.832 0.055 1.00 50.78 71 GLU A O 1
ATOM 580 N N . PRO A 1 72 ? 15.713 -10.829 1.284 1.00 48.22 72 PRO A N 1
ATOM 581 C CA . PRO A 1 72 ? 16.156 -11.430 2.519 1.00 48.22 72 PRO A CA 1
ATOM 582 C C . PRO A 1 72 ? 15.203 -12.587 2.807 1.00 48.22 72 PRO A C 1
ATOM 584 O O . PRO A 1 72 ? 14.055 -12.368 3.186 1.00 48.22 72 PRO A O 1
ATOM 587 N N . VAL A 1 73 ? 15.704 -13.806 2.589 1.00 47.91 73 VAL A N 1
ATOM 588 C CA . VAL A 1 73 ? 15.192 -15.097 3.076 1.00 47.91 73 VAL A CA 1
ATOM 589 C C . VAL A 1 73 ? 14.119 -14.919 4.153 1.00 47.91 73 VAL A C 1
ATOM 591 O O . VAL A 1 73 ? 14.429 -14.590 5.303 1.00 47.91 73 VAL A O 1
ATOM 594 N N . VAL A 1 74 ? 12.859 -15.163 3.783 1.00 46.72 74 VAL A N 1
ATOM 595 C CA . VAL A 1 74 ? 11.774 -15.319 4.750 1.00 46.72 74 VAL A CA 1
ATOM 596 C C . VAL A 1 74 ? 12.090 -16.581 5.547 1.00 46.72 74 VAL A C 1
ATOM 598 O O . VAL A 1 74 ? 11.797 -17.703 5.139 1.00 46.72 74 VAL A O 1
ATOM 601 N N . ARG A 1 75 ? 12.749 -16.406 6.695 1.00 49.41 75 ARG A N 1
ATOM 602 C CA . ARG A 1 75 ? 12.706 -17.394 7.765 1.00 49.41 75 ARG A CA 1
ATOM 603 C C . ARG A 1 75 ? 11.293 -17.349 8.317 1.00 49.41 75 ARG A C 1
ATOM 605 O O . ARG A 1 75 ? 10.984 -16.545 9.188 1.00 49.41 75 ARG A O 1
ATOM 612 N N . PHE A 1 76 ? 10.443 -18.200 7.760 1.00 44.91 76 PHE A N 1
ATOM 613 C CA . PHE A 1 76 ? 9.204 -18.614 8.389 1.00 44.91 76 PHE A CA 1
ATOM 614 C C . PHE A 1 76 ? 9.579 -19.209 9.753 1.00 44.91 76 PHE A C 1
ATOM 616 O O . PHE A 1 76 ? 10.000 -20.364 9.846 1.00 44.91 76 PHE A O 1
ATOM 623 N N . GLU A 1 77 ? 9.514 -18.405 10.816 1.00 43.47 77 GLU A N 1
ATOM 624 C CA . GLU A 1 77 ? 9.583 -18.903 12.187 1.00 43.47 77 GLU A CA 1
ATOM 625 C C . GLU A 1 77 ? 8.295 -19.681 12.465 1.00 43.47 77 GLU A C 1
ATOM 627 O O . GLU A 1 77 ? 7.293 -19.182 12.964 1.00 43.47 77 GLU A O 1
ATOM 632 N N . THR A 1 78 ? 8.340 -20.927 12.010 1.00 43.88 78 THR A N 1
ATOM 633 C CA . THR A 1 78 ? 7.629 -22.105 12.487 1.00 43.88 78 THR A CA 1
ATOM 634 C C . THR A 1 78 ? 7.164 -21.927 13.936 1.00 43.88 78 THR A C 1
ATOM 636 O O . THR A 1 78 ? 7.981 -21.913 14.857 1.00 43.88 78 THR A O 1
ATOM 639 N N . LEU A 1 79 ? 5.850 -21.839 14.157 1.00 46.94 79 LEU A N 1
ATOM 640 C CA . LEU A 1 79 ? 5.275 -22.082 15.481 1.00 46.94 79 LEU A CA 1
ATOM 641 C C . LEU A 1 79 ? 5.605 -23.536 15.878 1.00 46.94 79 LEU A C 1
ATOM 643 O O . LEU A 1 79 ? 5.335 -24.440 15.080 1.00 46.94 79 LEU A O 1
ATOM 647 N N . PRO A 1 80 ? 6.164 -23.821 17.070 1.00 48.59 80 PRO A N 1
ATOM 648 C CA . PRO A 1 80 ? 6.313 -25.194 17.529 1.00 48.59 80 PRO A CA 1
ATOM 6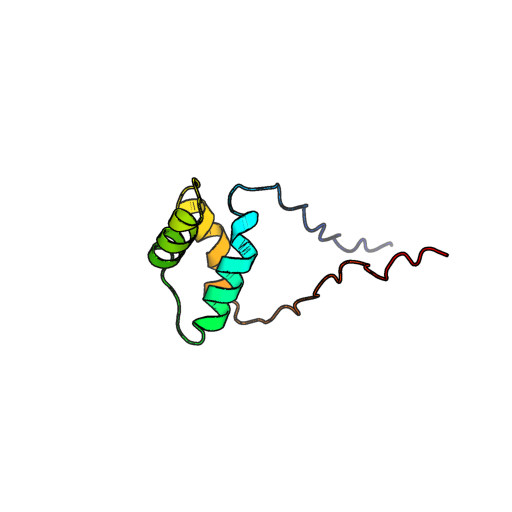49 C C . PRO A 1 80 ? 4.925 -25.721 17.899 1.00 48.59 80 PRO A C 1
ATOM 651 O O . PRO A 1 80 ? 4.404 -25.458 18.977 1.00 48.59 80 PRO A O 1
ATOM 654 N N . GLY A 1 81 ? 4.302 -26.442 16.974 1.00 45.22 81 GLY A N 1
ATOM 655 C CA . GLY A 1 81 ? 2.999 -27.059 17.172 1.00 45.22 81 GLY A CA 1
ATOM 656 C C . GLY A 1 81 ? 3.038 -28.526 16.786 1.00 45.22 81 GLY A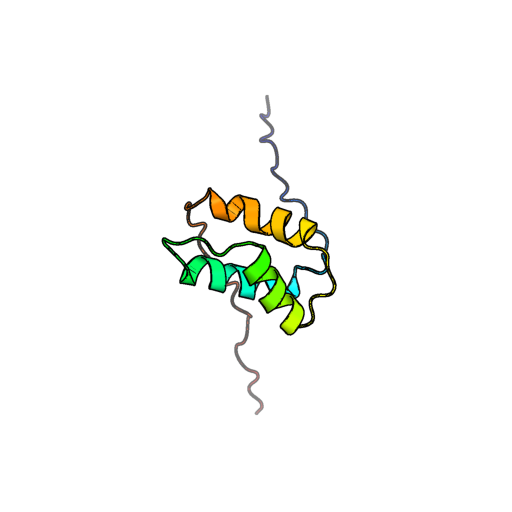 C 1
ATOM 657 O O . GLY A 1 81 ? 2.496 -28.895 15.752 1.00 45.22 81 GLY A O 1
ATOM 658 N N . LYS A 1 82 ? 3.661 -29.379 17.606 1.00 46.34 82 LYS A N 1
ATOM 659 C CA . LYS A 1 82 ? 3.338 -30.811 17.589 1.00 46.34 82 LYS A CA 1
ATOM 660 C C . LYS A 1 82 ? 2.526 -31.148 18.835 1.00 46.34 82 LYS A C 1
ATOM 662 O O . LYS A 1 82 ? 3.063 -31.405 19.901 1.00 46.34 82 LYS A O 1
ATOM 667 N N . GLN A 1 83 ? 1.221 -30.980 18.643 1.00 61.41 83 GLN A N 1
ATOM 668 C CA . GLN A 1 83 ? 0.103 -31.789 19.120 1.00 61.41 83 GLN A CA 1
ATOM 669 C C . GLN A 1 83 ? 0.272 -32.517 20.466 1.00 61.41 83 GLN A C 1
ATOM 671 O O . GLN A 1 83 ? 1.009 -33.489 20.597 1.00 61.41 83 GLN A O 1
ATOM 676 N N . MET A 1 84 ? -0.527 -32.063 21.431 1.00 52.09 84 MET A N 1
ATOM 677 C CA . MET A 1 84 ? -0.992 -32.834 22.579 1.00 52.09 84 MET A CA 1
ATOM 678 C C . MET A 1 84 ? -1.682 -34.109 22.082 1.00 52.09 84 MET A C 1
ATOM 680 O O . MET A 1 84 ? -2.611 -34.020 21.278 1.00 52.09 84 MET A O 1
ATOM 684 N N . GLN A 1 85 ? -1.255 -35.270 22.574 1.00 65.19 85 GLN A N 1
ATOM 685 C CA . GLN A 1 85 ? -2.090 -36.465 22.560 1.00 65.19 85 GLN A CA 1
ATOM 686 C C . GLN A 1 85 ? -2.446 -36.819 24.004 1.00 65.19 85 GLN A C 1
ATOM 688 O O . GLN A 1 85 ? -1.581 -36.888 24.875 1.00 65.19 85 GLN A O 1
ATOM 693 N N . VAL A 1 86 ? -3.753 -36.925 24.218 1.00 40.03 86 VAL A N 1
ATOM 694 C CA . VAL A 1 86 ? -4.426 -37.435 25.411 1.00 40.03 86 VAL A CA 1
ATOM 695 C C . VAL A 1 86 ? -4.655 -38.936 25.205 1.00 40.03 86 VAL A C 1
ATOM 697 O O . VAL A 1 86 ? -4.998 -39.328 24.088 1.00 40.03 86 VAL A O 1
ATOM 700 N N . ASP A 1 87 ? -4.510 -39.671 26.312 1.00 44.31 87 ASP A N 1
ATOM 701 C CA . ASP A 1 87 ? -4.584 -41.128 26.551 1.00 44.31 87 ASP A CA 1
ATOM 702 C C . ASP A 1 87 ? -3.348 -41.955 26.154 1.00 44.31 87 ASP A C 1
ATOM 704 O O . ASP A 1 87 ? -3.118 -42.200 24.947 1.00 44.31 87 ASP A O 1
#

Organism: NCBI:txid264453

pLDDT: mean 72.0, std 18.86, range [36.66, 93.62]

Radius of gyration: 17.98 Å; chains: 1; bounding box: 55×50×38 Å